Protein AF-A0A0F9M9F6-F1 (afdb_monomer_lite)

Secondary structure (DSSP, 8-state):
--HHHHHHHHHHHHHHH-TTPEEEEESTTS-EEEEE-TTSSEEEEEETTTEEEEEE-SSTT-SS-SEEEEESSHHHHHHHHHHHHHHHHHHHHHHHHHTT-

Foldseek 3Di:
DAQVVLVVVQVVLQVVVHPQWAKDFDDDRGPWIWIAHNQQQKIKTADPPAFIKIAGAPDRNDDHHPFIATDNYSVVNVVVRVVVVVVVVVVVVVVVVVVVD

pLDDT: mean 88.88, std 9.84, range [60.44, 97.94]

Organism: NCBI:txid412755

Sequence (101 aa):
MDKLHTESLAELLARTLGPGWTPLVWENLGWHYAVRSPCGLLSVHPLFGTGFTAFLSDSIGGIGGKWAEHGDTPREAIDAVIKEAKKEYDLIGVVLKELNV

Radius of gyration: 15.63 Å; chains: 1; bounding box: 45×22×41 Å

Structure (mmCIF, N/CA/C/O backbone):
data_AF-A0A0F9M9F6-F1
#
_entry.id   AF-A0A0F9M9F6-F1
#
loop_
_atom_site.group_PDB
_atom_site.id
_atom_site.type_symbol
_atom_site.label_atom_id
_atom_site.label_alt_id
_atom_site.label_comp_id
_atom_site.label_asym_id
_atom_site.label_entity_id
_atom_site.label_seq_id
_atom_site.pdbx_PDB_ins_code
_atom_site.Cartn_x
_atom_site.Cartn_y
_atom_site.Cartn_z
_atom_site.occupancy
_atom_site.B_iso_or_equiv
_atom_site.auth_seq_id
_atom_site.auth_comp_id
_atom_site.auth_asym_id
_atom_site.auth_atom_id
_atom_site.pdbx_PDB_model_num
ATOM 1 N N . MET A 1 1 ? 21.218 3.213 -8.944 1.00 61.38 1 MET A N 1
ATOM 2 C CA . MET A 1 1 ? 20.013 2.695 -9.620 1.00 61.38 1 MET A CA 1
ATOM 3 C C . MET A 1 1 ? 19.580 3.769 -10.604 1.00 61.38 1 MET A C 1
ATOM 5 O O . MET A 1 1 ? 19.578 4.925 -10.197 1.00 61.38 1 MET A O 1
ATOM 9 N N . ASP A 1 2 ? 19.368 3.438 -11.879 1.00 73.06 2 ASP A N 1
ATOM 10 C CA . ASP A 1 2 ? 18.878 4.401 -12.875 1.00 73.06 2 ASP A CA 1
ATOM 11 C C . ASP A 1 2 ? 17.344 4.360 -12.971 1.00 73.06 2 ASP A C 1
ATOM 13 O O . ASP A 1 2 ? 16.700 3.434 -12.476 1.00 73.06 2 ASP A O 1
ATOM 17 N N . LYS A 1 3 ? 16.752 5.382 -13.595 1.00 74.12 3 LYS A N 1
ATOM 18 C CA . LYS A 1 3 ? 15.296 5.553 -13.671 1.00 74.12 3 LYS A CA 1
ATOM 19 C C . LYS A 1 3 ? 14.584 4.369 -14.338 1.00 74.12 3 LYS A C 1
ATOM 21 O O . LYS A 1 3 ? 13.531 3.957 -13.861 1.00 74.12 3 LYS A O 1
ATOM 26 N N . LEU A 1 4 ? 15.161 3.821 -15.410 1.00 78.69 4 LEU A N 1
ATOM 27 C CA . LEU A 1 4 ? 14.575 2.714 -16.170 1.00 78.69 4 LEU A CA 1
ATOM 28 C C . LEU A 1 4 ? 14.500 1.441 -15.317 1.00 78.69 4 LEU A C 1
ATOM 30 O O . LEU A 1 4 ? 13.492 0.735 -15.322 1.00 78.69 4 LEU A O 1
ATOM 34 N N . HIS A 1 5 ? 15.554 1.166 -14.546 1.00 82.44 5 HIS A N 1
ATOM 35 C CA . HIS A 1 5 ? 15.564 0.050 -13.613 1.00 82.44 5 HIS A CA 1
ATOM 36 C C . HIS A 1 5 ? 14.446 0.187 -12.575 1.00 82.44 5 HIS A C 1
ATOM 38 O O . HIS A 1 5 ? 13.711 -0.765 -12.322 1.00 82.44 5 HIS A O 1
ATOM 44 N N . THR A 1 6 ? 14.255 1.375 -12.014 1.00 81.50 6 THR A N 1
ATOM 45 C CA . THR A 1 6 ? 13.234 1.590 -10.987 1.00 81.50 6 THR A CA 1
ATOM 46 C C . THR A 1 6 ? 11.808 1.544 -11.531 1.00 81.50 6 THR A C 1
ATOM 48 O O . THR A 1 6 ? 10.932 0.984 -10.877 1.00 81.50 6 THR A O 1
ATOM 51 N N . GLU A 1 7 ? 11.567 2.050 -12.743 1.00 85.06 7 GLU A N 1
ATOM 52 C CA . GLU A 1 7 ? 10.286 1.870 -13.440 1.00 85.06 7 GLU A CA 1
ATOM 53 C C . GLU A 1 7 ? 9.960 0.376 -13.593 1.00 85.06 7 GLU A C 1
ATOM 55 O O . GLU A 1 7 ? 8.861 -0.054 -13.240 1.00 85.06 7 GLU A O 1
ATOM 60 N N . SER A 1 8 ? 10.943 -0.442 -13.985 1.00 87.88 8 SER A N 1
ATOM 61 C CA . SER A 1 8 ? 10.750 -1.892 -14.104 1.00 87.88 8 SER A CA 1
ATOM 62 C C . SER A 1 8 ? 10.444 -2.579 -12.763 1.00 87.88 8 SER A C 1
ATOM 64 O O . SER A 1 8 ? 9.597 -3.473 -12.704 1.00 87.88 8 SER A O 1
ATOM 66 N N . LEU A 1 9 ? 11.072 -2.141 -11.664 1.00 90.31 9 LEU A N 1
ATOM 67 C CA . LEU A 1 9 ? 10.797 -2.665 -10.322 1.00 90.31 9 LEU A CA 1
ATOM 68 C C . LEU A 1 9 ? 9.405 -2.262 -9.823 1.00 90.31 9 LEU A C 1
ATOM 70 O O . LEU A 1 9 ? 8.695 -3.087 -9.245 1.00 90.31 9 LEU A O 1
ATOM 74 N N . ALA A 1 10 ? 8.992 -1.021 -10.082 1.00 90.69 10 ALA A N 1
ATOM 75 C CA . ALA A 1 10 ? 7.658 -0.539 -9.749 1.00 90.69 10 ALA A CA 1
ATOM 76 C C . ALA A 1 10 ? 6.577 -1.327 -10.505 1.00 90.69 10 ALA A C 1
ATOM 78 O O . ALA A 1 10 ? 5.579 -1.742 -9.914 1.00 90.69 10 ALA A O 1
ATOM 79 N N . GLU A 1 11 ? 6.792 -1.595 -11.796 1.00 93.38 11 GLU A N 1
ATOM 80 C CA . GLU A 1 11 ? 5.898 -2.430 -12.599 1.00 93.38 11 GLU A CA 1
ATOM 81 C C . GLU A 1 11 ? 5.838 -3.875 -12.100 1.00 93.38 11 GLU A C 1
ATOM 83 O O . GLU A 1 11 ? 4.753 -4.457 -12.019 1.00 93.38 11 GLU A O 1
ATOM 88 N N . LEU A 1 12 ? 6.984 -4.466 -11.750 1.00 93.44 12 LEU A N 1
ATOM 89 C CA . LEU A 1 12 ? 7.041 -5.820 -11.204 1.00 93.44 12 LEU A CA 1
ATOM 90 C C . LEU A 1 12 ? 6.262 -5.914 -9.887 1.00 93.44 12 LEU A C 1
ATOM 92 O O . LEU A 1 12 ? 5.469 -6.840 -9.697 1.00 93.44 12 LEU A O 1
ATOM 96 N N . LEU A 1 13 ? 6.444 -4.940 -8.996 1.00 93.81 13 LEU A N 1
ATOM 97 C CA . LEU A 1 13 ? 5.708 -4.870 -7.740 1.00 93.81 13 LEU A CA 1
ATOM 98 C C . LEU A 1 13 ? 4.197 -4.713 -7.982 1.00 93.81 13 LEU A C 1
ATOM 100 O O . LEU A 1 13 ? 3.404 -5.417 -7.356 1.00 93.81 13 LEU A O 1
ATOM 104 N N . ALA A 1 14 ? 3.789 -3.866 -8.933 1.00 96.00 14 ALA A N 1
ATOM 105 C CA . ALA A 1 14 ? 2.379 -3.678 -9.277 1.00 96.00 14 ALA A CA 1
ATOM 106 C C . ALA A 1 14 ? 1.757 -4.987 -9.787 1.00 96.00 14 ALA A C 1
ATOM 108 O O . ALA A 1 14 ? 0.710 -5.412 -9.302 1.00 96.00 14 ALA A O 1
ATOM 109 N N . ARG A 1 15 ? 2.450 -5.692 -10.692 1.00 95.31 15 ARG A N 1
ATOM 110 C CA . ARG A 1 15 ? 2.025 -7.010 -11.194 1.00 95.31 15 ARG A CA 1
ATOM 111 C C . ARG A 1 15 ? 1.923 -8.056 -10.085 1.00 95.31 15 ARG A C 1
ATOM 113 O O . ARG A 1 15 ? 1.016 -8.882 -10.121 1.00 95.31 15 ARG A O 1
ATOM 120 N N . THR A 1 16 ? 2.822 -8.005 -9.104 1.00 94.81 16 THR A N 1
ATOM 121 C CA . THR A 1 16 ? 2.848 -8.931 -7.960 1.00 94.81 16 THR A CA 1
ATOM 122 C C . THR A 1 16 ? 1.640 -8.731 -7.042 1.00 94.81 16 THR A C 1
ATOM 124 O O . THR A 1 16 ? 1.070 -9.695 -6.534 1.00 94.81 16 THR A O 1
ATOM 127 N N . LEU A 1 17 ? 1.221 -7.481 -6.836 1.00 95.38 17 LEU A N 1
ATOM 128 C CA . LEU A 1 17 ? 0.061 -7.154 -6.005 1.00 95.38 17 LEU A CA 1
ATOM 129 C C . LEU A 1 17 ? -1.282 -7.381 -6.708 1.00 95.38 17 LEU A C 1
ATOM 131 O O . LEU A 1 17 ? -2.285 -7.622 -6.026 1.00 95.38 17 LEU A O 1
ATOM 135 N N . GLY A 1 18 ? -1.287 -7.360 -8.042 1.00 94.50 18 GLY A N 1
ATOM 136 C CA . GLY A 1 18 ? -2.408 -7.753 -8.888 1.00 94.50 18 GLY A CA 1
ATOM 137 C C . GLY A 1 18 ? -2.929 -6.627 -9.791 1.00 94.50 18 GLY A C 1
ATOM 138 O O . GLY A 1 18 ? -2.342 -5.548 -9.869 1.00 94.50 18 GLY A O 1
ATOM 139 N N . PRO A 1 19 ? -4.042 -6.864 -10.505 1.00 94.50 19 PRO A N 1
ATOM 140 C CA . PRO A 1 19 ? -4.603 -5.894 -11.441 1.00 94.50 19 PRO A CA 1
ATOM 141 C C . PRO A 1 19 ? -4.977 -4.556 -10.786 1.00 94.50 19 PRO A C 1
ATOM 143 O O . PRO A 1 19 ? -5.502 -4.518 -9.674 1.00 94.50 19 PRO A O 1
ATOM 146 N N . GLY A 1 20 ? -4.751 -3.457 -11.512 1.00 93.38 20 GLY A N 1
ATOM 147 C CA . GLY A 1 20 ? -5.180 -2.108 -11.122 1.00 93.38 20 GLY A CA 1
ATOM 148 C C . GLY A 1 20 ? -4.253 -1.368 -10.153 1.00 93.38 20 GLY A C 1
ATOM 149 O O . GLY A 1 20 ? -4.563 -0.240 -9.779 1.00 93.38 20 GLY A O 1
ATOM 150 N N . TRP A 1 21 ? -3.129 -1.967 -9.751 1.00 96.06 21 TRP A N 1
ATOM 151 C CA . TRP A 1 21 ? -2.093 -1.252 -9.012 1.00 96.06 21 TRP A CA 1
ATOM 152 C C . TRP A 1 21 ? -1.302 -0.332 -9.943 1.00 96.06 21 TRP A C 1
ATOM 154 O O . TRP A 1 21 ? -0.835 -0.755 -11.000 1.00 96.06 21 TRP A O 1
ATOM 164 N N . THR A 1 22 ? -1.135 0.921 -9.533 1.00 95.06 22 THR A N 1
ATOM 165 C CA . THR A 1 22 ? -0.460 1.954 -10.324 1.00 95.06 22 THR A CA 1
ATOM 166 C C . THR A 1 22 ? 0.969 2.148 -9.818 1.00 95.06 22 THR A C 1
ATOM 168 O O . THR A 1 22 ? 1.133 2.526 -8.654 1.00 95.06 22 THR A O 1
ATOM 171 N N . PRO A 1 23 ? 2.007 1.919 -10.642 1.00 94.31 23 PRO A N 1
ATOM 172 C CA . PRO A 1 23 ? 3.386 2.206 -10.264 1.00 94.31 23 PRO A CA 1
ATOM 173 C C . PRO A 1 23 ? 3.623 3.716 -10.161 1.00 94.31 23 PRO A C 1
ATOM 175 O O . PRO A 1 23 ? 3.074 4.506 -10.928 1.00 94.31 23 PRO A O 1
ATOM 178 N N . LEU A 1 24 ? 4.457 4.111 -9.206 1.00 90.81 24 LEU A N 1
ATOM 179 C CA . LEU A 1 24 ? 4.870 5.486 -8.952 1.00 90.81 24 LEU A CA 1
ATOM 180 C C . LEU A 1 24 ? 6.389 5.505 -8.809 1.00 90.81 24 LEU A C 1
ATOM 182 O O . LEU A 1 24 ? 6.933 4.716 -8.045 1.00 90.81 24 LEU A O 1
ATOM 186 N N . VAL A 1 25 ? 7.065 6.413 -9.508 1.00 89.44 25 VAL A N 1
ATOM 187 C CA . VAL A 1 25 ? 8.525 6.591 -9.444 1.00 89.44 25 VAL A CA 1
ATOM 188 C C . VAL A 1 25 ? 8.818 8.074 -9.260 1.00 89.44 25 VAL A C 1
ATOM 190 O O . VAL A 1 25 ? 8.247 8.897 -9.977 1.00 89.44 25 VAL A O 1
ATOM 193 N N . TRP A 1 26 ? 9.682 8.434 -8.308 1.00 85.44 26 TRP A N 1
ATOM 194 C CA . TRP A 1 26 ? 10.017 9.838 -8.047 1.00 85.44 26 TRP A CA 1
ATOM 195 C C . TRP A 1 26 ? 11.455 10.064 -7.548 1.00 85.44 26 TRP A C 1
ATOM 197 O O . TRP A 1 26 ? 12.217 9.131 -7.293 1.00 85.44 26 TRP A O 1
ATOM 207 N N . GLU A 1 27 ? 11.786 11.359 -7.452 1.00 61.88 27 GLU A N 1
ATOM 208 C CA . GLU A 1 27 ? 13.075 11.984 -7.112 1.00 61.88 27 GLU A CA 1
ATOM 209 C C . GLU A 1 27 ? 14.264 11.764 -8.063 1.00 61.88 27 GLU A C 1
ATOM 211 O O . GLU A 1 27 ? 14.283 10.862 -8.891 1.00 61.88 27 GLU A O 1
ATOM 216 N N . ASN A 1 28 ? 15.244 12.672 -7.954 1.00 60.44 28 ASN A N 1
ATOM 217 C CA . ASN A 1 28 ? 16.447 12.854 -8.774 1.00 60.44 28 ASN A CA 1
ATOM 218 C C . ASN A 1 28 ? 17.131 11.533 -9.178 1.00 60.44 28 ASN A C 1
ATOM 220 O O . ASN A 1 28 ? 17.961 11.018 -8.438 1.00 60.44 28 ASN A O 1
ATOM 224 N N . LEU A 1 29 ? 16.838 11.056 -10.398 1.00 62.62 29 LEU A N 1
ATOM 225 C CA . LEU A 1 29 ? 17.322 9.810 -11.036 1.00 62.62 29 LEU A CA 1
ATOM 226 C C . LEU A 1 29 ? 16.485 8.539 -10.790 1.00 62.62 29 LEU A C 1
ATOM 228 O O . LEU A 1 29 ? 16.885 7.458 -11.214 1.00 62.62 29 LEU A O 1
ATOM 232 N N . GLY A 1 30 ? 15.295 8.669 -10.206 1.00 63.91 30 GLY A N 1
ATOM 233 C CA . GLY A 1 30 ? 14.300 7.605 -10.098 1.00 63.91 30 GLY A CA 1
ATOM 234 C C . GLY A 1 30 ? 14.635 6.555 -9.052 1.00 63.91 30 GLY A C 1
ATOM 235 O O . GLY A 1 30 ? 14.250 5.421 -9.216 1.00 63.91 30 GLY A O 1
ATOM 236 N N . TRP A 1 31 ? 15.381 6.868 -8.002 1.00 74.00 31 TRP A N 1
ATOM 237 C CA . TRP A 1 31 ? 15.753 5.899 -6.966 1.00 74.00 31 TRP A CA 1
ATOM 238 C C . TRP A 1 31 ? 14.613 5.466 -6.027 1.00 74.00 31 TRP A C 1
ATOM 240 O O . TRP A 1 31 ? 14.730 4.418 -5.395 1.00 74.00 31 TRP A O 1
ATOM 250 N N . HIS A 1 32 ? 13.510 6.218 -5.957 1.00 85.94 32 HIS A N 1
ATOM 251 C CA . HIS A 1 32 ? 12.337 5.842 -5.172 1.00 85.94 32 HIS A CA 1
ATOM 252 C C . HIS A 1 32 ? 11.204 5.358 -6.066 1.00 85.94 32 HIS A C 1
ATOM 254 O O . HIS A 1 32 ? 10.879 5.982 -7.079 1.00 85.94 32 HIS A O 1
ATOM 260 N N . TYR A 1 33 ? 10.569 4.267 -5.646 1.00 90.38 33 TYR A N 1
ATOM 261 C CA . TYR A 1 33 ? 9.313 3.824 -6.221 1.00 90.38 33 TYR A CA 1
ATOM 262 C C . TYR A 1 33 ? 8.335 3.351 -5.163 1.00 90.38 33 TYR A C 1
ATOM 264 O O . TYR A 1 33 ? 8.714 2.971 -4.062 1.00 90.38 33 TYR A O 1
ATOM 272 N N . ALA A 1 34 ? 7.067 3.338 -5.540 1.00 92.88 34 ALA A N 1
ATOM 273 C CA . ALA A 1 34 ? 6.002 2.673 -4.823 1.00 92.88 34 ALA A CA 1
ATOM 274 C C . ALA A 1 34 ? 4.950 2.192 -5.812 1.00 92.88 34 ALA A C 1
ATOM 276 O O . ALA A 1 34 ? 5.017 2.436 -7.017 1.00 92.88 34 ALA A O 1
ATOM 277 N N . VAL A 1 35 ? 3.940 1.527 -5.280 1.00 94.75 35 VAL A N 1
ATOM 278 C CA . VAL A 1 35 ? 2.730 1.178 -6.012 1.00 94.75 35 VAL A CA 1
ATOM 279 C C . VAL A 1 35 ? 1.522 1.635 -5.224 1.00 94.75 35 VAL A C 1
ATOM 281 O O . VAL A 1 35 ? 1.492 1.544 -3.997 1.00 94.75 35 VAL A O 1
ATOM 284 N N . ARG A 1 36 ? 0.518 2.141 -5.928 1.00 95.25 36 ARG A N 1
ATOM 285 C CA . ARG A 1 36 ? -0.731 2.622 -5.350 1.00 95.25 36 ARG A CA 1
ATOM 286 C C . ARG A 1 36 ? -1.865 1.676 -5.701 1.00 95.25 36 ARG A C 1
ATOM 288 O O . ARG A 1 36 ? -1.993 1.246 -6.842 1.00 95.25 36 ARG A O 1
ATOM 295 N N . SER A 1 37 ? -2.682 1.371 -4.706 1.00 95.00 37 SER A N 1
ATOM 296 C CA . SER A 1 37 ? -3.875 0.539 -4.846 1.00 95.00 37 SER A CA 1
ATOM 297 C C . SER A 1 37 ? -4.923 1.160 -5.783 1.00 95.00 37 SER A C 1
ATOM 299 O O . SER A 1 37 ? -4.969 2.387 -5.918 1.00 95.00 37 SER A O 1
ATOM 301 N N . PRO A 1 38 ? -5.836 0.347 -6.351 1.00 93.94 38 PRO A N 1
ATOM 302 C CA . PRO A 1 38 ? -6.923 0.840 -7.200 1.00 93.94 38 PRO A CA 1
ATOM 303 C C . PRO A 1 38 ? -7.835 1.878 -6.526 1.00 93.94 38 PRO A C 1
ATOM 305 O O . PRO A 1 38 ? -8.360 2.762 -7.195 1.00 93.94 38 PRO A O 1
ATOM 308 N N . CYS A 1 39 ? -8.027 1.794 -5.203 1.00 92.31 39 CYS A N 1
ATOM 309 C CA . CYS A 1 39 ? -8.833 2.762 -4.452 1.00 92.31 39 CYS A CA 1
ATOM 310 C C . CYS A 1 39 ? -8.078 4.059 -4.120 1.00 92.31 39 CYS A C 1
ATOM 312 O O . CYS A 1 39 ? -8.667 4.992 -3.583 1.00 92.31 39 CYS A O 1
ATOM 314 N N . GLY A 1 40 ? -6.776 4.125 -4.409 1.00 92.12 40 GLY A N 1
ATOM 315 C CA . GLY A 1 40 ? -5.955 5.316 -4.221 1.00 92.12 40 GLY A CA 1
ATOM 316 C C . GLY A 1 40 ? -5.595 5.655 -2.771 1.00 92.12 40 GLY A C 1
ATOM 317 O O . GLY A 1 40 ? -4.918 6.661 -2.569 1.00 92.12 40 GLY A O 1
ATOM 318 N N . LEU A 1 41 ? -6.010 4.841 -1.792 1.00 93.62 41 LEU A N 1
ATOM 319 C CA . LEU A 1 41 ? -5.784 5.078 -0.356 1.00 93.62 41 LEU A CA 1
ATOM 320 C C . LEU A 1 41 ? -4.573 4.330 0.203 1.00 93.62 41 LEU A C 1
ATOM 322 O O . LEU A 1 41 ? -3.976 4.761 1.181 1.00 93.62 41 LEU A O 1
ATOM 326 N N . LEU A 1 42 ? -4.211 3.203 -0.403 1.00 94.81 42 LEU A N 1
ATOM 327 C CA . LEU A 1 42 ? -3.093 2.372 0.034 1.00 94.81 42 LEU A CA 1
ATOM 328 C C . LEU A 1 42 ? -1.918 2.533 -0.933 1.00 94.81 42 LEU A C 1
ATOM 330 O O . LEU A 1 42 ? -2.113 2.451 -2.152 1.00 94.81 42 LEU A O 1
ATOM 334 N N . SER A 1 43 ? -0.714 2.732 -0.398 1.00 95.31 43 SER A N 1
ATOM 335 C CA . SER A 1 43 ? 0.538 2.702 -1.161 1.00 95.31 43 SER A CA 1
ATOM 336 C C . SER A 1 43 ? 1.560 1.773 -0.512 1.00 95.31 43 SER A C 1
ATOM 338 O O . SER A 1 43 ? 1.626 1.702 0.710 1.00 95.31 43 SER A O 1
ATOM 340 N N . VAL A 1 44 ? 2.343 1.054 -1.317 1.00 95.25 44 VAL A N 1
ATOM 341 C CA . VAL A 1 44 ? 3.378 0.124 -0.842 1.00 95.25 44 VAL A CA 1
ATOM 342 C C . VAL A 1 44 ? 4.722 0.517 -1.420 1.00 95.25 44 VAL A C 1
ATOM 344 O O . VAL A 1 44 ? 4.859 0.685 -2.631 1.00 95.25 44 VAL A O 1
ATOM 347 N N . HIS A 1 45 ? 5.699 0.653 -0.535 1.00 93.44 45 HIS A N 1
ATOM 348 C CA . HIS A 1 45 ? 7.047 1.112 -0.814 1.00 93.44 45 HIS A CA 1
ATOM 349 C C . HIS A 1 45 ? 8.012 -0.022 -0.469 1.00 93.44 45 HIS A C 1
ATOM 351 O O . HIS A 1 45 ? 7.855 -0.650 0.578 1.00 93.44 45 HIS A O 1
ATOM 357 N N . PRO A 1 46 ? 9.007 -0.314 -1.309 1.00 91.88 46 PRO A N 1
ATOM 358 C CA . PRO A 1 46 ? 10.127 -1.150 -0.910 1.00 91.88 46 PRO A CA 1
ATOM 359 C C . PRO A 1 46 ? 10.978 -0.410 0.134 1.00 91.88 46 PRO A C 1
ATOM 361 O O . PRO A 1 46 ? 11.220 0.794 0.034 1.00 91.88 46 PRO A O 1
ATOM 364 N N . LEU A 1 47 ? 11.493 -1.145 1.109 1.00 85.00 47 LEU A N 1
ATOM 365 C CA . LEU A 1 47 ? 12.596 -0.705 1.952 1.00 85.00 47 LEU A CA 1
ATOM 366 C C . LEU A 1 47 ? 13.892 -1.231 1.342 1.00 85.00 47 LEU A C 1
ATOM 368 O O . LEU A 1 47 ? 13.977 -2.399 0.957 1.00 85.00 47 LEU A O 1
ATOM 372 N N . PHE A 1 48 ? 14.911 -0.378 1.235 1.00 72.38 48 PHE A N 1
ATOM 373 C CA . PHE A 1 48 ? 16.197 -0.772 0.661 1.00 72.38 48 PHE A CA 1
ATOM 374 C C . PHE A 1 48 ? 16.811 -1.947 1.440 1.00 72.38 48 PHE A C 1
ATOM 376 O O . PHE A 1 48 ? 17.368 -1.770 2.518 1.00 72.38 48 PHE A O 1
ATOM 383 N N . GLY A 1 49 ? 16.728 -3.144 0.854 1.00 70.25 49 GLY A N 1
ATOM 384 C CA . GLY A 1 49 ? 17.402 -4.356 1.319 1.00 70.25 49 GLY A CA 1
ATOM 385 C C . GLY A 1 49 ? 16.678 -5.185 2.384 1.00 70.25 49 GLY A C 1
ATOM 386 O O . GLY A 1 49 ? 17.216 -6.226 2.748 1.00 70.25 49 GLY A O 1
ATOM 387 N N . THR A 1 50 ? 15.507 -4.772 2.889 1.00 82.00 50 THR A N 1
ATOM 388 C CA . THR A 1 50 ? 14.943 -5.388 4.114 1.00 82.00 50 THR A CA 1
ATOM 389 C C . THR A 1 50 ? 13.416 -5.521 4.181 1.00 82.00 50 THR A C 1
ATOM 391 O O . THR A 1 50 ? 12.905 -5.837 5.248 1.00 82.00 50 THR A O 1
ATOM 394 N N . GLY A 1 51 ? 12.672 -5.313 3.089 1.00 92.00 51 GLY A N 1
ATOM 395 C CA . GLY A 1 51 ? 11.229 -5.598 3.057 1.00 92.00 51 GLY A CA 1
ATOM 396 C C . GLY A 1 51 ? 10.402 -4.485 2.427 1.00 92.00 51 GLY A C 1
ATOM 397 O O . GLY A 1 51 ? 10.835 -3.843 1.470 1.00 92.00 51 GLY A O 1
ATOM 398 N N . PHE A 1 52 ? 9.199 -4.271 2.952 1.00 95.69 52 PHE A N 1
ATOM 399 C CA . PHE A 1 52 ? 8.214 -3.331 2.424 1.00 95.69 52 PHE A CA 1
ATOM 400 C C . PHE A 1 52 ? 7.563 -2.524 3.541 1.00 95.69 52 PHE A C 1
ATOM 402 O O . PHE A 1 52 ? 7.378 -3.013 4.653 1.00 95.69 52 PHE A O 1
ATOM 409 N N . THR A 1 53 ? 7.152 -1.303 3.215 1.00 95.19 53 THR A N 1
ATOM 410 C CA . THR A 1 53 ? 6.292 -0.466 4.051 1.00 95.19 53 THR A CA 1
ATOM 411 C C . THR A 1 53 ? 5.007 -0.165 3.302 1.00 95.19 53 THR A C 1
ATOM 413 O O . THR A 1 53 ? 5.040 0.310 2.166 1.00 95.19 53 THR A O 1
ATOM 416 N N . ALA A 1 54 ? 3.868 -0.419 3.933 1.00 96.00 54 ALA A N 1
ATOM 417 C CA . ALA A 1 54 ? 2.568 -0.017 3.427 1.00 96.00 54 ALA A CA 1
ATOM 418 C C . ALA A 1 54 ? 2.068 1.197 4.205 1.00 96.00 54 ALA A C 1
ATOM 420 O O . ALA A 1 54 ? 2.108 1.218 5.432 1.00 96.00 54 ALA A O 1
ATOM 421 N N . PHE A 1 55 ? 1.561 2.187 3.479 1.00 95.56 55 PHE A N 1
ATOM 422 C CA . PHE A 1 55 ? 0.915 3.364 4.037 1.00 95.56 55 PHE A CA 1
ATOM 423 C C . PHE A 1 55 ? -0.562 3.366 3.674 1.00 95.56 55 PHE A C 1
ATOM 425 O O . PHE A 1 55 ? -0.903 3.210 2.496 1.00 95.56 55 PHE A O 1
ATOM 432 N N . LEU A 1 56 ? -1.418 3.607 4.664 1.00 94.94 56 LEU A N 1
ATOM 433 C CA . LEU A 1 56 ? -2.842 3.850 4.466 1.00 94.94 56 LEU A CA 1
ATOM 434 C C . LEU A 1 56 ? -3.142 5.331 4.716 1.00 94.94 56 LEU A C 1
ATOM 436 O O . LEU A 1 56 ? -2.934 5.850 5.815 1.00 94.94 56 LEU A O 1
ATOM 440 N N . SER A 1 57 ? -3.595 6.013 3.671 1.00 89.50 57 SER A N 1
ATOM 441 C CA . SER A 1 57 ? -3.916 7.436 3.680 1.00 89.50 57 SER A CA 1
ATOM 442 C C . SER A 1 57 ? -5.374 7.687 4.052 1.00 89.50 57 SER A C 1
ATOM 444 O O . SER A 1 57 ? -6.254 6.863 3.809 1.00 89.50 57 SER A O 1
ATOM 446 N N . ASP A 1 58 ? -5.619 8.863 4.617 1.00 82.38 58 ASP A N 1
ATOM 447 C CA . ASP A 1 58 ? -6.940 9.456 4.809 1.00 82.38 58 ASP A CA 1
ATOM 448 C C . ASP A 1 58 ? -7.439 10.201 3.555 1.00 82.38 58 ASP A C 1
ATOM 450 O O . ASP A 1 58 ? -8.601 10.603 3.492 1.00 82.38 58 ASP A O 1
ATOM 454 N N . SER A 1 59 ? -6.581 10.370 2.543 1.00 83.44 59 SER A N 1
ATOM 455 C CA . SER A 1 59 ? -6.874 11.103 1.315 1.00 83.44 59 SER A CA 1
ATOM 456 C C . SER A 1 59 ? -6.470 10.322 0.064 1.00 83.44 59 SER A C 1
ATOM 458 O O . SER A 1 59 ? -5.417 9.687 -0.025 1.00 83.44 59 SER A O 1
ATOM 460 N N . ILE A 1 60 ? -7.33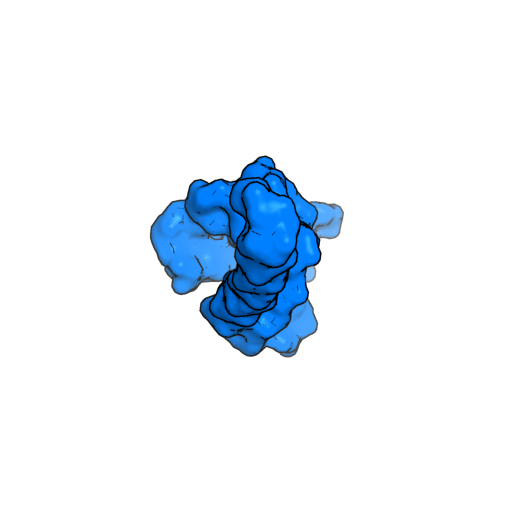8 10.364 -0.950 1.00 83.06 60 ILE A N 1
ATOM 461 C CA . ILE A 1 60 ? -7.086 9.689 -2.225 1.00 83.06 60 ILE A CA 1
ATOM 462 C C . ILE A 1 60 ? -5.902 10.361 -2.918 1.00 83.06 60 ILE A C 1
ATOM 464 O O . ILE A 1 60 ? -5.909 11.563 -3.172 1.00 83.06 60 ILE A O 1
ATOM 468 N N . GLY A 1 61 ? -4.903 9.562 -3.285 1.00 72.94 61 GLY A N 1
ATOM 469 C CA . GLY A 1 61 ? -3.771 10.032 -4.076 1.00 72.94 61 GLY A CA 1
ATOM 470 C C . GLY A 1 61 ? -2.611 10.616 -3.268 1.00 72.94 61 GLY A C 1
ATOM 471 O O . GLY A 1 61 ? -1.625 11.043 -3.877 1.00 72.94 61 GLY A O 1
ATOM 472 N N . GLY A 1 62 ? -2.677 10.577 -1.934 1.00 72.31 62 GLY A N 1
ATOM 473 C CA . GLY A 1 62 ? -1.555 10.907 -1.058 1.00 72.31 62 GLY A CA 1
ATOM 474 C C . GLY A 1 62 ? -0.340 9.992 -1.274 1.00 72.31 62 GLY A C 1
ATOM 475 O O . GLY A 1 62 ? -0.463 8.834 -1.690 1.00 72.31 62 GLY A O 1
ATOM 476 N N . ILE A 1 63 ? 0.857 10.530 -1.036 1.00 68.62 63 ILE A N 1
ATOM 477 C CA . ILE A 1 63 ? 2.087 9.744 -0.861 1.00 68.62 63 ILE A CA 1
ATOM 478 C C . ILE A 1 63 ? 2.348 9.701 0.645 1.00 68.62 63 ILE A C 1
ATOM 480 O O . ILE A 1 63 ? 2.469 10.751 1.272 1.00 68.62 63 ILE A O 1
ATOM 484 N N . GLY A 1 64 ? 2.382 8.499 1.220 1.00 78.00 64 GLY A N 1
ATOM 485 C CA . GLY A 1 64 ? 2.354 8.299 2.670 1.00 78.00 64 GLY A CA 1
ATOM 486 C C . GLY A 1 64 ? 0.933 8.090 3.194 1.00 78.00 64 GLY A C 1
ATOM 487 O O . GLY A 1 64 ? 0.007 7.808 2.431 1.00 78.00 64 GLY A O 1
ATOM 488 N N . GLY A 1 65 ? 0.758 8.180 4.507 1.00 84.25 65 GLY A N 1
ATOM 489 C CA . GLY A 1 65 ? -0.532 7.935 5.134 1.00 84.25 65 GLY A CA 1
ATOM 490 C C . GLY A 1 65 ? -0.495 8.112 6.642 1.00 84.25 65 GLY A C 1
ATOM 491 O O . GLY A 1 65 ? 0.578 8.223 7.232 1.00 84.25 65 GLY A O 1
ATOM 492 N N . LYS A 1 66 ? -1.684 8.140 7.248 1.00 91.31 66 LYS A N 1
ATOM 493 C CA . LYS A 1 66 ? -1.852 8.216 8.701 1.00 91.31 66 LYS A CA 1
ATOM 494 C C . LYS A 1 66 ? -1.294 6.971 9.389 1.00 91.31 66 LYS A C 1
ATOM 496 O O . LYS A 1 66 ? -0.679 7.084 10.444 1.00 91.31 66 LYS A O 1
ATOM 501 N N . TRP A 1 67 ? -1.494 5.807 8.776 1.00 95.19 67 TRP A N 1
ATOM 502 C CA . TRP A 1 67 ? -0.946 4.541 9.252 1.00 95.19 67 TRP A CA 1
ATOM 503 C C . TRP A 1 67 ? 0.181 4.085 8.335 1.00 95.19 67 TRP A C 1
ATOM 505 O O . TRP A 1 67 ? 0.092 4.234 7.112 1.00 95.19 67 TRP A O 1
ATOM 515 N N . ALA A 1 68 ? 1.219 3.509 8.934 1.00 95.06 68 ALA A N 1
ATOM 516 C CA . ALA A 1 68 ? 2.377 2.972 8.242 1.00 95.06 68 ALA A CA 1
ATOM 517 C C . ALA A 1 68 ? 2.854 1.713 8.965 1.00 95.06 68 ALA A C 1
ATOM 519 O O . ALA A 1 68 ? 3.143 1.773 10.154 1.00 95.06 68 ALA A O 1
ATOM 520 N N . GLU A 1 69 ? 2.953 0.596 8.252 1.00 96.69 69 GLU A N 1
ATOM 521 C CA . GLU A 1 69 ? 3.422 -0.673 8.817 1.00 96.69 69 GLU A CA 1
ATOM 522 C C . GLU A 1 69 ? 4.376 -1.380 7.860 1.00 96.69 69 GLU A C 1
ATOM 524 O O . GLU A 1 69 ? 4.356 -1.138 6.648 1.00 96.69 69 GLU A O 1
ATOM 529 N N . HIS A 1 70 ? 5.219 -2.255 8.407 1.00 95.88 70 HIS A N 1
ATOM 530 C CA . HIS A 1 70 ? 6.229 -2.985 7.648 1.00 95.88 70 HIS A CA 1
ATOM 531 C C . HIS A 1 70 ? 5.913 -4.482 7.522 1.00 95.88 70 HIS A C 1
ATOM 533 O O . HIS A 1 70 ? 5.150 -5.050 8.299 1.00 95.88 70 HIS A O 1
ATOM 539 N N . GLY A 1 71 ? 6.545 -5.132 6.548 1.00 96.62 71 GLY A N 1
ATOM 540 C CA . GLY A 1 71 ? 6.508 -6.581 6.361 1.00 96.62 71 GLY A CA 1
ATOM 541 C C . GLY A 1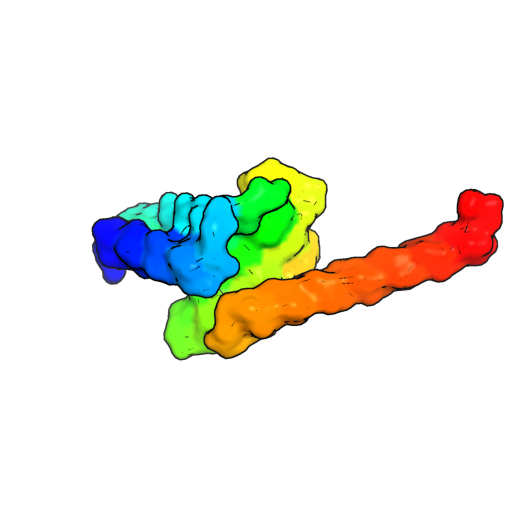 71 ? 7.639 -7.054 5.452 1.00 96.62 71 GLY A C 1
ATOM 542 O O . GLY A 1 71 ? 8.198 -6.257 4.695 1.00 96.62 71 GLY A O 1
ATOM 543 N N . ASP A 1 72 ? 7.967 -8.343 5.509 1.00 95.94 72 ASP A N 1
ATOM 544 C CA . ASP A 1 72 ? 9.010 -8.929 4.658 1.00 95.94 72 ASP A CA 1
ATOM 545 C C . ASP A 1 72 ? 8.503 -9.096 3.218 1.00 95.94 72 ASP A C 1
ATOM 547 O O . ASP A 1 72 ? 9.267 -9.037 2.252 1.00 95.94 72 ASP A O 1
ATOM 551 N N . THR A 1 73 ? 7.183 -9.220 3.059 1.00 95.62 73 THR A N 1
ATOM 552 C CA . THR A 1 73 ? 6.489 -9.204 1.769 1.00 95.62 73 THR A CA 1
ATOM 553 C C . THR A 1 73 ? 5.559 -7.993 1.623 1.00 95.62 73 THR A C 1
ATOM 555 O O . THR A 1 73 ? 5.077 -7.441 2.618 1.00 95.62 73 THR A O 1
ATOM 558 N N . PRO A 1 74 ? 5.200 -7.600 0.381 1.00 96.19 74 PRO A N 1
ATOM 559 C CA . PRO A 1 74 ? 4.218 -6.541 0.160 1.00 96.19 74 PRO A CA 1
ATOM 560 C C . PRO A 1 74 ? 2.872 -6.849 0.823 1.00 96.19 74 PRO A C 1
ATOM 562 O O . PRO A 1 74 ? 2.207 -5.947 1.319 1.00 96.19 74 PRO A O 1
ATOM 565 N N . ARG A 1 75 ? 2.461 -8.126 0.834 1.00 96.56 75 ARG A N 1
ATOM 566 C CA . ARG A 1 75 ? 1.176 -8.551 1.400 1.00 96.56 75 ARG A CA 1
ATOM 567 C C . ARG A 1 75 ? 1.164 -8.420 2.919 1.00 96.56 75 ARG A C 1
ATOM 569 O O . ARG A 1 75 ? 0.200 -7.893 3.453 1.00 96.56 75 ARG A O 1
ATOM 576 N N . GLU A 1 76 ? 2.241 -8.820 3.588 1.00 97.50 76 GLU A N 1
ATOM 577 C CA . GLU A 1 76 ? 2.364 -8.679 5.043 1.00 97.50 76 GLU A CA 1
ATOM 578 C C . GLU A 1 76 ? 2.303 -7.217 5.480 1.00 97.50 76 GLU A C 1
ATOM 580 O O . GLU A 1 76 ? 1.567 -6.897 6.409 1.00 97.50 76 GLU A O 1
ATOM 585 N N . ALA A 1 77 ? 3.000 -6.320 4.774 1.00 97.38 77 ALA A N 1
ATOM 586 C CA . ALA A 1 77 ? 2.939 -4.890 5.069 1.00 97.38 77 ALA A CA 1
ATOM 587 C C . ALA A 1 77 ? 1.504 -4.343 4.916 1.00 97.38 77 ALA A C 1
ATOM 589 O O . ALA A 1 77 ? 1.020 -3.595 5.767 1.00 97.38 77 ALA A O 1
ATOM 590 N N . ILE A 1 78 ? 0.794 -4.752 3.854 1.00 97.38 78 ILE A N 1
ATOM 591 C CA . ILE A 1 78 ? -0.612 -4.381 3.620 1.00 97.38 78 ILE A CA 1
ATOM 592 C C . ILE A 1 78 ? -1.516 -4.891 4.749 1.00 97.38 78 ILE A C 1
ATOM 594 O O . ILE A 1 78 ? -2.334 -4.140 5.282 1.00 97.38 78 ILE A O 1
ATOM 598 N N . ASP A 1 79 ? -1.389 -6.164 5.110 1.00 97.94 79 ASP A N 1
ATOM 599 C CA . ASP A 1 79 ? -2.234 -6.775 6.131 1.00 97.94 79 ASP A CA 1
ATOM 600 C C . ASP A 1 79 ? -1.979 -6.137 7.504 1.00 97.94 79 ASP A C 1
ATOM 602 O O . ASP A 1 79 ? -2.927 -5.883 8.254 1.00 97.94 79 ASP A O 1
ATOM 606 N N . ALA A 1 80 ? -0.720 -5.806 7.808 1.00 97.81 80 ALA A N 1
ATOM 607 C CA . ALA A 1 80 ? -0.330 -5.103 9.023 1.00 97.81 80 ALA A CA 1
ATOM 608 C C . ALA A 1 80 ? -0.963 -3.705 9.103 1.00 97.81 80 ALA A C 1
ATOM 610 O O . ALA A 1 80 ? -1.626 -3.402 10.097 1.00 97.81 80 ALA A O 1
ATOM 611 N N . VAL A 1 81 ? -0.862 -2.885 8.047 1.00 97.19 81 VAL A N 1
ATOM 612 C CA . VAL A 1 81 ? -1.413 -1.516 8.078 1.00 97.19 81 VAL A CA 1
ATOM 613 C C . VAL A 1 81 ? -2.943 -1.511 8.151 1.00 97.19 81 VAL A C 1
ATOM 615 O O . VAL A 1 81 ? -3.532 -0.700 8.865 1.00 97.19 81 VAL A O 1
ATOM 618 N N . ILE A 1 82 ? -3.614 -2.458 7.481 1.00 96.50 82 ILE A N 1
ATOM 619 C CA . ILE A 1 82 ? -5.073 -2.622 7.577 1.00 96.50 82 ILE A CA 1
ATOM 620 C C . ILE A 1 82 ? -5.476 -3.046 8.991 1.00 96.50 82 ILE A C 1
ATOM 622 O O . ILE A 1 82 ? -6.484 -2.569 9.517 1.00 96.50 82 ILE A O 1
ATOM 626 N N . LYS A 1 83 ? -4.719 -3.960 9.606 1.00 97.44 83 LYS A N 1
ATOM 627 C CA . LYS A 1 83 ? -4.963 -4.401 10.980 1.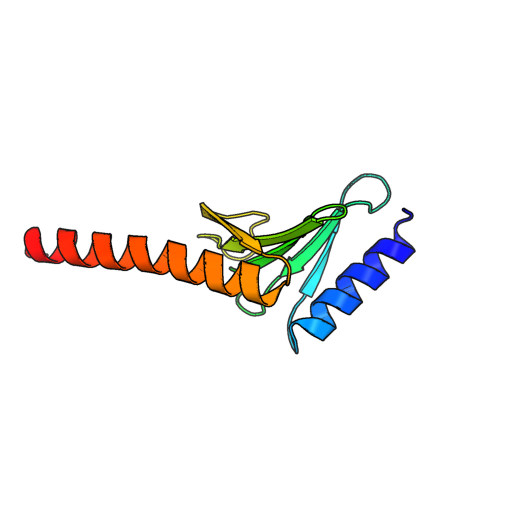00 97.44 83 LYS A CA 1
ATOM 628 C C . LYS A 1 83 ? -4.829 -3.237 11.957 1.00 97.44 83 LYS A C 1
ATOM 630 O O . LYS A 1 83 ? -5.673 -3.121 12.840 1.00 97.44 83 LYS A O 1
ATOM 635 N N . GLU A 1 84 ? -3.818 -2.390 11.798 1.00 95.81 84 GLU A N 1
ATOM 636 C CA . GLU A 1 84 ? -3.621 -1.230 12.669 1.00 95.81 84 GLU A CA 1
ATOM 637 C C . GLU A 1 84 ? -4.758 -0.215 12.528 1.00 95.81 84 GLU A C 1
ATOM 639 O O . GLU A 1 84 ? -5.381 0.154 13.522 1.00 95.81 84 GLU A O 1
ATOM 644 N N . ALA A 1 85 ? -5.132 0.132 11.294 1.00 94.25 85 ALA A N 1
ATOM 645 C CA . ALA A 1 85 ? -6.251 1.035 11.047 1.00 94.25 85 ALA A CA 1
ATOM 646 C C . ALA A 1 85 ? -7.569 0.515 11.649 1.00 94.25 85 ALA A C 1
ATOM 648 O O . ALA A 1 85 ? -8.326 1.276 12.250 1.00 94.25 85 ALA A O 1
ATOM 649 N N . LYS A 1 86 ? -7.835 -0.796 11.549 1.00 95.75 86 LYS A N 1
ATOM 650 C CA . LYS A 1 86 ? -9.025 -1.420 12.150 1.00 95.75 86 LYS A CA 1
ATOM 651 C C . LYS A 1 86 ? -9.077 -1.266 13.668 1.00 95.75 86 LYS A C 1
ATOM 653 O O . LYS A 1 86 ? -10.144 -0.944 14.177 1.00 95.75 86 LYS A O 1
ATOM 658 N N . LYS A 1 87 ? -7.954 -1.430 14.379 1.00 95.81 87 LYS A N 1
ATOM 659 C CA . LYS A 1 87 ? -7.918 -1.239 15.842 1.00 95.81 87 LYS A CA 1
ATOM 660 C C . LYS A 1 87 ? -8.381 0.162 16.233 1.00 95.81 87 LYS A C 1
ATOM 662 O O . LYS A 1 87 ? -9.121 0.317 17.200 1.00 95.81 87 LYS A O 1
ATOM 667 N N . GLU A 1 88 ? -7.952 1.176 15.484 1.00 92.69 88 GLU A N 1
ATOM 668 C CA . GLU A 1 88 ? -8.355 2.553 15.752 1.00 92.69 88 GLU A CA 1
ATOM 669 C C . GLU A 1 88 ? -9.848 2.769 15.470 1.00 92.69 88 GLU A C 1
ATOM 671 O O . GLU A 1 88 ? -10.548 3.348 16.299 1.00 92.69 88 GLU A O 1
ATOM 676 N N . TYR A 1 89 ? -10.365 2.256 14.348 1.00 91.62 89 TYR A N 1
ATOM 677 C CA . TYR A 1 89 ? -11.800 2.322 14.051 1.00 91.62 89 TYR A CA 1
ATOM 678 C C . TYR A 1 89 ? -12.654 1.602 15.101 1.00 91.62 89 TYR A C 1
ATOM 680 O O . TYR A 1 89 ? -13.707 2.117 15.481 1.00 91.62 89 TYR A O 1
ATOM 688 N N . ASP A 1 90 ? -12.195 0.456 15.604 1.00 95.38 90 ASP A N 1
ATOM 689 C CA . ASP A 1 90 ? -12.875 -0.281 16.669 1.00 95.38 90 ASP A CA 1
ATOM 690 C C . ASP A 1 90 ? -12.924 0.546 17.964 1.00 95.38 90 ASP A C 1
ATOM 692 O O . ASP A 1 90 ? -13.984 0.659 18.583 1.00 95.38 90 ASP A O 1
ATOM 696 N N . LEU A 1 91 ? -11.814 1.193 18.342 1.00 94.00 91 LEU A N 1
ATOM 697 C CA . LEU A 1 91 ? -11.755 2.082 19.506 1.00 94.00 91 LEU A CA 1
ATOM 698 C C . LEU A 1 91 ? -12.705 3.280 19.361 1.00 94.00 91 LEU A C 1
ATOM 700 O O . LE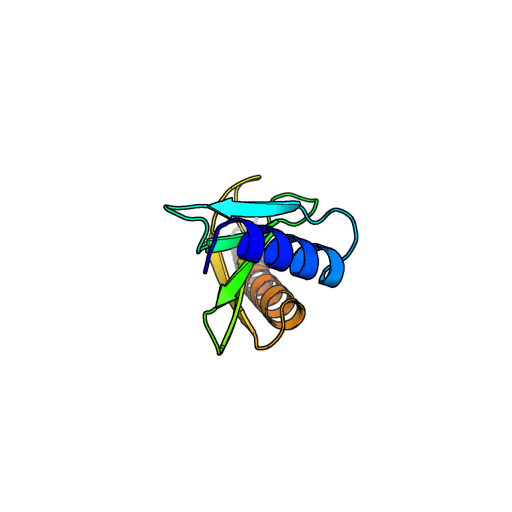U A 1 91 ? -13.462 3.577 20.283 1.00 94.00 91 LEU A O 1
ATOM 704 N N . ILE A 1 92 ? -12.707 3.940 18.199 1.00 91.81 92 ILE A N 1
ATOM 705 C CA . ILE A 1 92 ? -13.632 5.047 17.907 1.00 91.81 92 ILE A CA 1
ATOM 706 C C . ILE A 1 92 ? -15.083 4.567 18.031 1.00 91.81 92 ILE A C 1
ATOM 708 O O . ILE A 1 92 ? -15.908 5.246 18.639 1.00 91.81 92 ILE A O 1
ATOM 712 N N . GLY A 1 93 ? -15.394 3.380 17.505 1.00 92.19 93 GLY A N 1
ATOM 713 C CA . GLY A 1 93 ? -16.723 2.784 17.604 1.00 92.19 93 GLY A CA 1
ATOM 714 C C . GLY A 1 93 ? -17.171 2.520 19.044 1.00 92.19 93 GLY A C 1
ATOM 715 O O . GLY A 1 93 ? -18.357 2.658 19.340 1.00 92.19 93 GLY A O 1
ATOM 716 N N . VAL A 1 94 ? -16.253 2.168 19.950 1.00 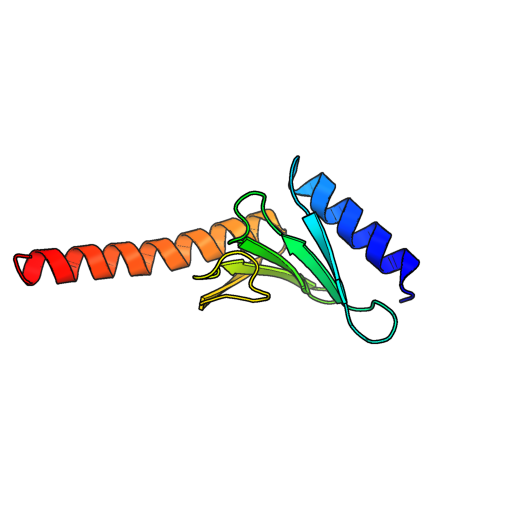94.12 94 VAL A N 1
ATOM 717 C CA . VAL A 1 94 ? -16.545 2.038 21.389 1.00 94.12 94 VAL A CA 1
ATOM 718 C C . VAL A 1 94 ? -16.840 3.404 22.007 1.00 94.12 94 VAL A C 1
ATOM 720 O O . VAL A 1 94 ? -17.886 3.569 22.628 1.00 94.12 94 VAL A O 1
ATOM 723 N N . VAL A 1 95 ? -15.979 4.397 21.769 1.00 93.69 95 VAL A N 1
ATOM 724 C CA . VAL A 1 95 ? -16.140 5.752 22.323 1.00 93.69 95 VAL A CA 1
ATOM 725 C C . VAL A 1 95 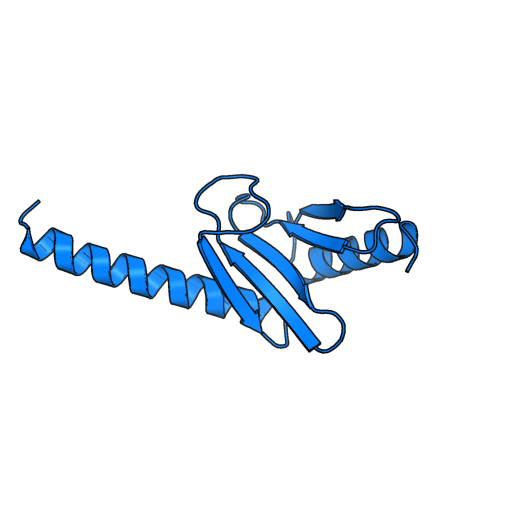? -17.452 6.395 21.867 1.00 93.69 95 VAL A C 1
ATOM 727 O O . VAL A 1 95 ? -18.174 6.962 22.680 1.00 93.69 95 VAL A O 1
ATOM 730 N N . LEU A 1 96 ? -17.813 6.282 20.586 1.00 93.56 96 LEU A N 1
ATOM 731 C CA . LEU A 1 96 ? -19.066 6.854 20.079 1.00 93.56 96 LEU A CA 1
ATOM 732 C C . LEU A 1 96 ? -20.305 6.198 20.708 1.00 93.56 96 LEU A C 1
ATOM 734 O O . LEU A 1 96 ? -21.262 6.901 21.027 1.00 93.56 96 LEU A O 1
ATOM 738 N N . LYS A 1 97 ? -20.271 4.880 20.960 1.00 91.81 97 LYS A N 1
ATOM 739 C CA . LYS A 1 97 ? -21.348 4.183 21.685 1.00 91.81 97 LYS A CA 1
ATOM 740 C C . LYS A 1 97 ? -21.496 4.694 23.116 1.00 91.81 97 LYS A C 1
ATOM 742 O O . LYS A 1 97 ? -22.620 4.863 23.575 1.00 91.81 97 LYS A O 1
ATOM 747 N N . GLU A 1 98 ? -20.388 4.951 23.810 1.00 90.50 98 GLU A N 1
ATOM 748 C CA . GLU A 1 98 ? -20.404 5.516 25.168 1.00 90.50 98 GLU A CA 1
ATOM 749 C C . GLU A 1 98 ? -20.921 6.962 25.195 1.00 90.50 98 GLU A C 1
ATOM 751 O O . GLU A 1 98 ? -21.563 7.372 26.160 1.00 90.50 98 GLU A O 1
ATOM 756 N N . LEU A 1 99 ? -20.692 7.721 24.120 1.00 88.94 99 LEU A N 1
ATOM 757 C CA . LEU A 1 99 ? -21.197 9.087 23.955 1.00 88.94 99 LEU A CA 1
ATOM 758 C C . LEU A 1 99 ? -22.680 9.155 23.548 1.00 88.94 99 LEU A C 1
ATOM 760 O O . LEU A 1 99 ? -23.240 10.250 23.508 1.00 88.94 99 LEU A O 1
ATOM 764 N N . ASN A 1 100 ? -23.327 8.010 23.298 1.00 76.38 100 ASN A N 1
ATOM 765 C CA . ASN A 1 100 ? -24.750 7.905 22.970 1.00 76.38 100 ASN A CA 1
ATOM 766 C C . ASN A 1 100 ? -25.163 8.732 21.728 1.00 76.38 100 ASN A C 1
ATOM 768 O O . ASN A 1 100 ? -26.282 9.252 21.673 1.00 76.38 100 ASN A O 1
ATOM 772 N N . VAL A 1 101 ? -24.239 8.857 20.764 1.00 60.62 101 VAL A N 1
ATOM 773 C CA . VAL A 1 101 ? -24.425 9.496 19.446 1.00 60.62 101 VAL A CA 1
ATOM 774 C C . VAL A 1 101 ? -24.752 8.449 18.388 1.00 60.62 101 VAL A C 1
ATOM 776 O O . VAL A 1 101 ? -24.200 7.328 18.478 1.00 60.62 101 VAL A O 1
#